Protein AF-A0A6V7LTW2-F1 (afdb_monomer_lite)

Sequence (70 aa):
ITNHQNIEIGLGIHDITDRKSGYIVPIDRAILHEQFKSDFLHDVNDIALLKLKQPVKYSQNVQPLCLPAR

Organism: NCBI:txid1563983

Radius of gyration: 15.09 Å; chains: 1; bounding box: 35×23×37 Å

Structure (mmCIF, N/CA/C/O backbone):
data_AF-A0A6V7LTW2-F1
#
_entry.id   AF-A0A6V7LTW2-F1
#
loop_
_atom_site.group_PDB
_atom_site.id
_atom_site.type_symbol
_atom_site.label_atom_id
_atom_site.label_alt_id
_atom_site.label_comp_id
_atom_site.label_asym_id
_atom_site.label_entity_id
_atom_site.label_seq_id
_atom_site.pdbx_PDB_ins_code
_atom_site.Cartn_x
_atom_site.Cartn_y
_atom_site.Cartn_z
_atom_site.occupancy
_atom_site.B_iso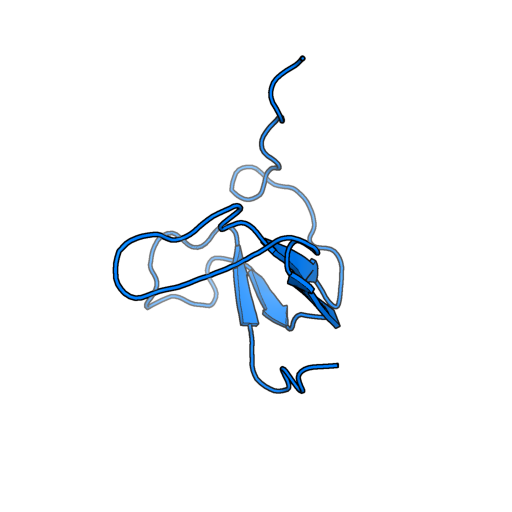_or_equiv
_atom_site.auth_seq_id
_atom_site.auth_comp_id
_atom_site.auth_asym_id
_atom_site.auth_atom_id
_atom_site.pdbx_PDB_model_num
ATOM 1 N N . ILE A 1 1 ? 14.154 -11.241 -5.141 1.00 47.12 1 ILE A N 1
ATOM 2 C CA . ILE A 1 1 ? 13.111 -11.041 -4.106 1.00 47.12 1 ILE A CA 1
ATOM 3 C C . ILE A 1 1 ? 13.639 -9.967 -3.169 1.00 47.12 1 ILE A C 1
ATOM 5 O O . ILE A 1 1 ? 14.515 -10.248 -2.363 1.00 47.12 1 ILE A O 1
ATOM 9 N N . THR A 1 2 ? 13.239 -8.717 -3.373 1.00 50.25 2 THR A N 1
ATOM 10 C CA . THR A 1 2 ? 13.652 -7.591 -2.527 1.00 50.25 2 THR A CA 1
ATOM 11 C C . THR A 1 2 ? 13.073 -7.774 -1.122 1.00 50.25 2 THR A C 1
ATOM 13 O O . THR A 1 2 ? 11.892 -8.067 -0.950 1.00 50.25 2 THR A O 1
ATOM 16 N N . ASN A 1 3 ? 13.934 -7.701 -0.107 1.00 52.47 3 ASN A N 1
ATOM 17 C CA . ASN A 1 3 ? 13.587 -7.958 1.288 1.00 52.47 3 ASN A CA 1
ATOM 18 C C . ASN A 1 3 ? 12.891 -6.721 1.889 1.00 52.47 3 ASN A C 1
ATOM 20 O O . ASN A 1 3 ? 13.553 -5.810 2.375 1.00 52.47 3 ASN A O 1
ATOM 24 N N . HIS A 1 4 ? 11.560 -6.655 1.819 1.00 62.25 4 HIS A N 1
ATOM 25 C CA . HIS A 1 4 ? 10.76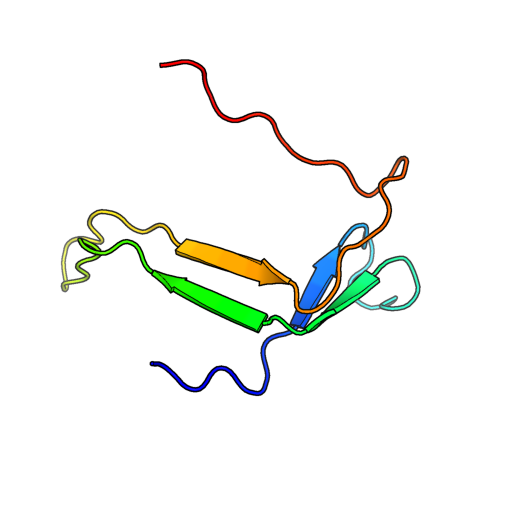1 -5.498 2.255 1.00 62.25 4 HIS A CA 1
ATOM 26 C C . HIS A 1 4 ? 10.312 -5.590 3.724 1.00 62.25 4 HIS A C 1
ATOM 28 O O . HIS A 1 4 ? 9.139 -5.380 4.022 1.00 62.25 4 HIS A O 1
ATOM 34 N N . GLN A 1 5 ? 11.214 -5.927 4.652 1.00 59.84 5 GLN A N 1
ATOM 35 C CA . GLN A 1 5 ? 10.821 -6.312 6.022 1.00 59.84 5 GLN A CA 1
ATOM 36 C C . GLN A 1 5 ? 10.083 -5.227 6.825 1.00 59.84 5 GLN A C 1
ATOM 38 O O . GLN A 1 5 ? 9.447 -5.571 7.813 1.00 59.84 5 GLN A O 1
ATOM 43 N N . ASN A 1 6 ? 10.090 -3.960 6.388 1.00 76.44 6 ASN A N 1
ATOM 44 C CA . ASN A 1 6 ? 9.556 -2.835 7.163 1.00 76.44 6 ASN A CA 1
ATOM 45 C C . ASN A 1 6 ? 8.602 -1.912 6.374 1.00 76.44 6 ASN A C 1
ATOM 47 O O . ASN A 1 6 ? 8.609 -0.704 6.599 1.00 76.44 6 ASN A O 1
ATOM 51 N N . ILE A 1 7 ? 7.805 -2.430 5.430 1.00 91.44 7 ILE A N 1
ATOM 52 C CA . ILE A 1 7 ? 6.755 -1.620 4.777 1.00 91.44 7 ILE A CA 1
ATOM 53 C C . ILE A 1 7 ? 5.396 -1.888 5.433 1.00 91.44 7 ILE A C 1
ATOM 55 O O . ILE A 1 7 ? 4.915 -3.024 5.459 1.00 91.44 7 ILE A O 1
ATOM 59 N N . GLU A 1 8 ? 4.760 -0.814 5.900 1.00 92.75 8 GLU A N 1
ATOM 60 C CA . GLU A 1 8 ? 3.391 -0.793 6.416 1.00 92.75 8 GLU A CA 1
ATOM 61 C C . GLU A 1 8 ? 2.521 0.157 5.590 1.00 92.75 8 GLU A C 1
ATOM 63 O O . GLU A 1 8 ? 2.986 1.199 5.131 1.00 92.75 8 GLU A O 1
ATOM 68 N N . ILE A 1 9 ? 1.244 -0.188 5.437 1.00 94.94 9 ILE A N 1
ATOM 69 C CA . ILE A 1 9 ? 0.253 0.597 4.701 1.00 94.94 9 ILE A CA 1
ATOM 70 C C . ILE A 1 9 ? -0.812 1.102 5.667 1.00 94.94 9 ILE A C 1
ATOM 72 O O . ILE A 1 9 ? -1.379 0.325 6.438 1.00 94.94 9 ILE A O 1
ATOM 76 N N . GLY A 1 10 ? -1.080 2.406 5.599 1.00 96.06 10 GLY A N 1
ATOM 77 C CA . GLY A 1 10 ? -2.205 3.056 6.263 1.00 96.06 10 GLY A CA 1
ATOM 78 C C . GLY A 1 10 ? -3.443 3.058 5.369 1.00 96.06 10 GLY A C 1
ATOM 79 O O . GLY A 1 10 ? -3.362 3.502 4.227 1.00 96.06 10 GLY A O 1
ATOM 80 N N . LEU A 1 11 ? -4.586 2.579 5.865 1.00 96.81 11 LEU A N 1
ATOM 81 C CA . LEU A 1 11 ? -5.859 2.572 5.130 1.00 96.81 11 LEU A CA 1
ATOM 82 C C . LEU A 1 11 ? -6.970 3.194 5.977 1.00 96.81 11 LEU A C 1
ATOM 84 O O . LEU A 1 11 ? -7.118 2.856 7.152 1.00 96.81 11 LEU A O 1
ATOM 88 N N . GLY A 1 12 ? -7.768 4.074 5.367 1.00 96.38 12 GLY A N 1
ATOM 89 C CA . GLY A 1 12 ? -8.871 4.772 6.039 1.00 96.38 12 GLY A CA 1
ATOM 90 C C . GLY A 1 12 ? -8.434 5.809 7.078 1.00 96.38 12 GLY A C 1
ATOM 91 O O . GLY A 1 12 ? -9.234 6.171 7.933 1.00 96.38 12 GLY A O 1
ATOM 92 N N . ILE A 1 13 ? -7.179 6.263 7.015 1.00 96.69 13 ILE A N 1
ATOM 93 C CA . ILE A 1 13 ? -6.600 7.270 7.912 1.00 96.69 13 ILE A CA 1
ATOM 94 C C . ILE A 1 13 ? -6.732 8.644 7.255 1.00 96.69 13 ILE A C 1
ATOM 96 O O . ILE A 1 13 ? -6.270 8.833 6.131 1.00 96.69 13 ILE A O 1
ATOM 100 N N . HIS A 1 14 ? -7.346 9.593 7.960 1.00 96.38 14 HIS A N 1
ATOM 101 C CA . HIS A 1 14 ? -7.455 10.984 7.508 1.00 96.38 14 HIS A CA 1
ATOM 102 C C . HIS A 1 14 ? -6.375 11.878 8.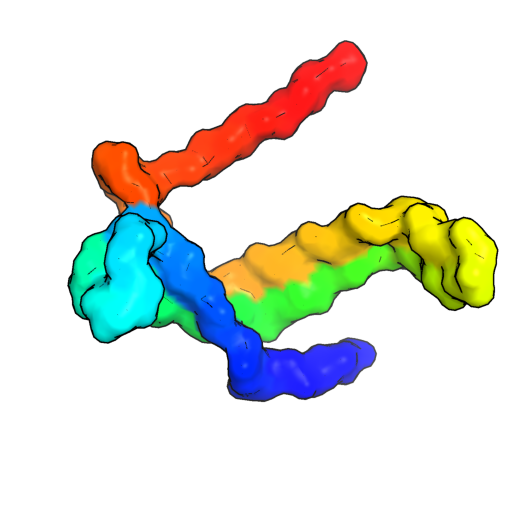133 1.00 96.38 14 HIS A C 1
ATOM 104 O O . HIS A 1 14 ? -5.757 12.676 7.433 1.00 96.38 14 HIS A O 1
ATOM 110 N N . ASP A 1 15 ? -6.111 11.700 9.431 1.00 96.19 15 ASP A N 1
ATOM 111 C CA . ASP A 1 15 ? -5.032 12.367 10.159 1.00 96.19 15 ASP A CA 1
ATOM 112 C C . ASP A 1 15 ? -3.865 11.392 10.358 1.00 96.19 15 ASP A C 1
ATOM 114 O O . ASP A 1 15 ? -3.980 10.398 11.074 1.00 96.19 15 ASP A O 1
ATOM 118 N N . ILE A 1 16 ? -2.725 11.675 9.724 1.00 93.44 16 ILE A N 1
ATOM 119 C CA . ILE A 1 16 ? -1.533 10.817 9.788 1.00 93.44 16 ILE A CA 1
ATOM 120 C C . ILE A 1 16 ? -0.935 10.721 11.200 1.00 93.44 16 ILE A C 1
ATOM 122 O O . ILE A 1 16 ? -0.221 9.761 11.504 1.00 93.44 16 ILE A O 1
ATOM 126 N N . THR A 1 17 ? -1.222 11.695 12.067 1.00 95.81 17 THR A N 1
ATOM 127 C CA . THR A 1 17 ? -0.774 11.685 13.462 1.00 95.81 17 THR A CA 1
ATOM 128 C C . THR A 1 17 ? -1.622 10.742 14.320 1.00 95.81 17 THR A C 1
ATOM 130 O O . THR A 1 17 ? -1.096 10.116 15.243 1.00 95.81 17 THR A O 1
ATOM 133 N N . ASP A 1 18 ? -2.891 10.527 13.954 1.00 95.69 18 ASP A N 1
ATOM 134 C CA . ASP A 1 18 ? -3.779 9.551 14.583 1.00 95.69 18 ASP A CA 1
ATOM 135 C C . ASP A 1 18 ? -3.800 8.218 13.821 1.00 95.69 18 ASP A C 1
ATOM 137 O O . ASP A 1 18 ? -4.748 7.849 13.121 1.00 95.69 18 ASP A O 1
ATOM 141 N N . ARG A 1 19 ? -2.746 7.424 14.023 1.00 91.88 19 ARG A N 1
ATOM 142 C CA . ARG A 1 19 ? -2.608 6.081 13.432 1.00 91.88 19 ARG A CA 1
ATOM 143 C C . ARG A 1 19 ? -3.661 5.071 13.911 1.00 91.88 19 ARG A C 1
ATOM 145 O O . ARG A 1 19 ? -3.722 3.976 13.358 1.00 91.88 19 ARG A O 1
ATOM 152 N N . LYS A 1 20 ? -4.461 5.393 14.937 1.00 92.62 20 LYS A N 1
ATOM 153 C CA . LYS A 1 20 ? -5.531 4.518 15.447 1.00 92.62 20 LYS A CA 1
ATOM 154 C C . LYS A 1 20 ? -6.859 4.731 14.718 1.00 92.62 20 LYS A C 1
ATOM 156 O O . LYS A 1 20 ? -7.743 3.889 14.847 1.00 92.62 20 LYS A O 1
ATOM 161 N N . SER A 1 21 ? -6.986 5.813 13.947 1.00 93.81 21 SER A N 1
ATOM 162 C CA . SER A 1 21 ? -8.197 6.149 13.185 1.00 93.81 21 SER A CA 1
ATOM 163 C C . SER A 1 21 ? -8.509 5.183 12.031 1.00 93.81 21 SER A C 1
ATOM 165 O O . SER A 1 21 ? -9.623 5.192 11.507 1.00 93.81 21 SER A O 1
ATOM 167 N N . GLY A 1 22 ? -7.562 4.319 11.649 1.00 94.94 22 GLY A N 1
ATOM 168 C CA . GLY A 1 22 ? -7.711 3.367 10.551 1.00 94.94 22 GLY A CA 1
ATOM 169 C C . GLY A 1 22 ? -6.877 2.100 10.736 1.00 94.94 22 GLY A C 1
ATOM 170 O O . GLY A 1 22 ? -6.549 1.700 11.853 1.00 94.94 22 GLY A O 1
ATOM 171 N N . TYR A 1 23 ? -6.537 1.445 9.627 1.00 96.12 23 TYR A N 1
ATOM 172 C CA . TYR A 1 23 ? -5.688 0.255 9.635 1.00 96.12 23 TYR A CA 1
ATOM 173 C C . TYR A 1 23 ? -4.234 0.631 9.381 1.00 96.12 23 TYR A C 1
ATOM 175 O O . TYR A 1 23 ? -3.948 1.345 8.425 1.00 96.12 23 TYR A O 1
ATOM 183 N N . ILE A 1 24 ? -3.326 0.059 10.168 1.00 95.44 24 ILE A N 1
ATOM 184 C CA . ILE A 1 24 ? -1.904 -0.053 9.837 1.00 95.44 24 ILE A CA 1
ATOM 185 C C . ILE A 1 24 ? -1.625 -1.535 9.605 1.00 95.44 24 ILE A C 1
ATOM 187 O O . ILE A 1 24 ? -1.805 -2.351 10.511 1.00 95.44 24 ILE A O 1
ATOM 191 N N . VAL A 1 25 ? -1.238 -1.898 8.384 1.00 95.06 25 VAL A N 1
ATOM 192 C CA . VAL A 1 25 ? -1.034 -3.299 7.997 1.00 95.06 25 VAL A CA 1
ATOM 193 C C . VAL A 1 25 ? 0.313 -3.499 7.307 1.00 95.06 25 VAL A C 1
ATOM 195 O O . VAL A 1 25 ? 0.626 -2.773 6.364 1.00 95.06 25 VAL A O 1
ATOM 198 N N . PRO A 1 26 ? 1.114 -4.498 7.716 1.00 95.12 26 PRO A N 1
ATOM 199 C CA . PRO A 1 26 ? 2.321 -4.853 6.985 1.00 95.12 26 PRO A CA 1
ATOM 200 C C . PRO A 1 26 ? 1.970 -5.479 5.631 1.00 95.12 26 PRO A C 1
ATOM 202 O O . PRO A 1 26 ? 0.885 -6.047 5.445 1.00 95.12 26 PRO A O 1
ATOM 205 N N . ILE A 1 27 ? 2.912 -5.429 4.692 1.00 95.25 27 ILE A N 1
ATOM 206 C CA . ILE A 1 27 ? 2.783 -6.127 3.407 1.00 95.25 27 ILE A CA 1
ATOM 207 C C . ILE A 1 27 ? 3.320 -7.567 3.491 1.00 95.25 27 ILE A C 1
ATOM 209 O O . ILE A 1 27 ? 4.239 -7.865 4.249 1.00 95.25 27 ILE A O 1
ATOM 213 N N . ASP A 1 28 ? 2.730 -8.465 2.704 1.00 94.12 28 ASP A N 1
ATOM 214 C CA . ASP A 1 28 ? 3.253 -9.803 2.399 1.00 94.12 28 ASP A CA 1
ATOM 215 C C . ASP A 1 28 ? 4.440 -9.681 1.432 1.00 94.12 28 ASP A C 1
ATOM 217 O O . ASP A 1 28 ? 5.519 -10.223 1.654 1.00 94.12 28 ASP A O 1
ATOM 221 N N . ARG A 1 29 ? 4.241 -8.917 0.348 1.00 93.81 29 ARG A N 1
ATOM 222 C CA . ARG A 1 29 ? 5.249 -8.663 -0.687 1.00 93.81 29 ARG A CA 1
ATOM 223 C C . ARG A 1 29 ? 4.884 -7.477 -1.572 1.00 93.81 29 ARG A C 1
ATOM 225 O O . ARG A 1 29 ? 3.703 -7.177 -1.762 1.00 93.81 29 ARG A O 1
ATOM 232 N N . ALA A 1 30 ? 5.911 -6.876 -2.163 1.00 94.06 30 ALA A N 1
ATOM 233 C CA . ALA A 1 30 ? 5.788 -5.940 -3.272 1.00 94.06 30 ALA A CA 1
ATOM 234 C C . ALA A 1 30 ? 6.007 -6.668 -4.606 1.00 94.06 30 ALA A C 1
ATOM 236 O O . ALA A 1 30 ? 6.841 -7.572 -4.699 1.00 94.06 30 ALA A O 1
ATOM 237 N N . ILE A 1 31 ? 5.243 -6.284 -5.624 1.00 95.25 31 ILE A N 1
ATOM 238 C CA . ILE A 1 31 ? 5.279 -6.848 -6.974 1.00 95.25 31 ILE A CA 1
ATOM 239 C C . ILE A 1 31 ? 5.509 -5.680 -7.930 1.00 95.25 31 ILE A C 1
ATOM 241 O O . ILE A 1 31 ? 4.597 -4.894 -8.179 1.00 95.25 31 ILE A O 1
ATOM 245 N N . LEU A 1 32 ? 6.739 -5.545 -8.420 1.00 95.75 32 LEU A N 1
ATOM 246 C CA . LEU A 1 32 ? 7.087 -4.548 -9.431 1.00 95.75 32 LEU A CA 1
ATOM 247 C C . LEU A 1 32 ? 6.579 -5.004 -10.799 1.00 95.75 32 LEU A C 1
ATOM 249 O O . LEU A 1 32 ? 6.565 -6.206 -11.077 1.00 95.75 32 LEU A O 1
ATOM 253 N N . HIS A 1 33 ? 6.191 -4.060 -11.657 1.00 97.19 33 HIS A N 1
ATOM 254 C CA . HIS A 1 33 ? 5.905 -4.381 -13.049 1.00 97.19 33 HIS A CA 1
ATOM 255 C C . HIS A 1 33 ? 7.140 -5.020 -13.704 1.00 97.19 33 HIS A C 1
ATOM 257 O O . HIS A 1 33 ? 8.243 -4.483 -13.620 1.00 97.19 33 HIS A O 1
ATOM 263 N N . GLU A 1 34 ? 6.970 -6.162 -14.374 1.00 96.75 34 GLU A N 1
ATOM 264 C CA . GLU A 1 34 ? 8.089 -6.957 -14.916 1.00 96.75 34 GLU A CA 1
ATOM 265 C C . GLU A 1 34 ? 8.932 -6.191 -15.945 1.00 96.75 34 GLU A C 1
ATOM 267 O O . GLU A 1 34 ? 10.114 -6.468 -16.131 1.00 96.75 34 GLU A O 1
ATOM 272 N N . GLN A 1 35 ? 8.319 -5.210 -16.607 1.00 96.94 35 GLN A N 1
ATOM 273 C CA . GLN A 1 35 ? 8.960 -4.343 -17.594 1.00 96.94 35 GLN A CA 1
ATOM 274 C C . GLN A 1 35 ? 9.236 -2.929 -17.067 1.00 96.94 35 GLN A C 1
ATOM 276 O O . GLN A 1 35 ? 9.414 -2.016 -17.875 1.00 96.94 35 GLN A O 1
ATOM 281 N N . PHE A 1 36 ? 9.214 -2.724 -15.746 1.00 96.56 36 PHE A N 1
ATOM 282 C CA . PHE A 1 36 ? 9.638 -1.457 -15.155 1.00 96.56 36 PHE A CA 1
ATOM 283 C C . PHE A 1 36 ? 11.090 -1.157 -15.540 1.00 96.56 36 PHE A C 1
ATOM 285 O O . PHE A 1 36 ? 11.970 -2.013 -15.405 1.00 96.56 36 PHE A O 1
ATOM 292 N N . LYS A 1 37 ? 11.336 0.059 -16.027 1.00 95.06 37 LYS A N 1
ATOM 293 C CA . LYS A 1 37 ? 12.675 0.578 -16.313 1.00 95.06 37 LYS A CA 1
ATOM 294 C C . LYS A 1 37 ? 12.728 2.039 -15.902 1.00 95.06 37 LYS A C 1
ATOM 296 O O . LYS A 1 37 ? 11.864 2.805 -16.307 1.00 95.06 37 LYS A O 1
ATOM 301 N N . SER A 1 38 ? 13.758 2.399 -15.153 1.00 94.75 38 SER A N 1
ATOM 302 C CA . SER A 1 38 ? 14.046 3.776 -14.765 1.00 94.75 38 SER A CA 1
ATOM 303 C C . SER A 1 38 ? 15.436 4.131 -15.276 1.00 94.75 38 SER A C 1
ATOM 305 O O . SER A 1 38 ? 16.395 3.384 -15.051 1.00 94.75 38 SER A O 1
ATOM 307 N N . ASP A 1 39 ? 15.527 5.225 -16.019 1.00 91.88 39 ASP A N 1
ATOM 308 C CA . ASP A 1 39 ? 16.781 5.840 -16.437 1.00 91.88 39 ASP A CA 1
ATOM 309 C C . ASP A 1 39 ? 16.783 7.341 -16.100 1.00 91.88 39 ASP A C 1
ATOM 311 O O . ASP A 1 39 ? 15.902 7.840 -15.407 1.00 91.88 39 ASP A O 1
ATOM 315 N N . PHE A 1 40 ? 17.812 8.076 -16.528 1.00 91.06 40 PHE A N 1
ATOM 316 C CA . PHE A 1 40 ? 17.935 9.498 -16.189 1.00 91.06 40 PHE A CA 1
ATOM 317 C C . PHE A 1 40 ? 16.819 10.375 -16.790 1.00 91.06 40 PHE A C 1
ATOM 319 O O . PHE A 1 40 ? 16.582 11.479 -16.305 1.00 91.06 40 PHE A O 1
ATOM 326 N N . LEU A 1 41 ? 16.169 9.924 -17.864 1.00 90.31 41 LEU A N 1
ATOM 327 C CA . LEU A 1 41 ? 15.193 10.705 -18.619 1.00 90.31 41 LEU A CA 1
ATOM 328 C C . LEU A 1 41 ? 13.759 10.206 -18.419 1.00 90.31 41 LEU A C 1
ATOM 330 O O . LEU A 1 41 ? 12.828 11.008 -18.531 1.00 90.31 41 LEU A O 1
ATOM 334 N N . HIS A 1 42 ? 13.566 8.909 -18.162 1.00 91.25 42 HIS A N 1
ATOM 335 C CA . HIS A 1 42 ? 12.256 8.269 -18.199 1.00 91.25 42 HIS A CA 1
ATOM 336 C C . HIS A 1 42 ? 12.080 7.152 -17.165 1.00 91.25 42 HIS A C 1
ATOM 338 O O . HIS A 1 42 ? 12.956 6.311 -16.966 1.00 91.25 42 HIS A O 1
ATOM 344 N N . ASP A 1 43 ? 10.856 7.072 -16.639 1.00 94.94 43 ASP A N 1
ATOM 345 C CA . ASP A 1 43 ? 10.345 5.942 -15.868 1.00 94.94 43 ASP A CA 1
ATOM 346 C C . ASP A 1 43 ? 9.248 5.237 -16.680 1.00 94.94 43 ASP A C 1
ATOM 348 O O . ASP A 1 43 ? 8.122 5.716 -16.835 1.00 94.94 43 ASP A O 1
ATOM 352 N N . VAL A 1 44 ? 9.597 4.100 -17.277 1.00 96.81 44 VAL A N 1
ATOM 353 C CA . VAL A 1 44 ? 8.717 3.310 -18.142 1.00 96.81 44 VAL A CA 1
ATOM 354 C C . VAL A 1 44 ? 8.057 2.208 -17.322 1.00 96.81 44 VAL A C 1
ATOM 356 O O . VAL A 1 44 ? 8.737 1.444 -16.637 1.00 96.81 44 VAL A O 1
ATOM 359 N N . ASN A 1 45 ? 6.732 2.077 -17.453 1.00 96.38 45 ASN A N 1
ATOM 360 C CA . ASN A 1 45 ? 5.910 1.137 -16.683 1.00 96.38 45 ASN A CA 1
ATOM 361 C C . ASN A 1 45 ? 6.072 1.308 -15.162 1.00 96.38 45 ASN A C 1
ATOM 363 O O . ASN A 1 45 ? 6.191 0.317 -14.437 1.00 96.38 45 ASN A O 1
ATOM 367 N N . ASP A 1 46 ? 6.101 2.559 -14.695 1.00 95.44 46 ASP A N 1
ATOM 368 C CA . ASP A 1 46 ? 6.193 2.902 -13.274 1.00 95.44 46 ASP A CA 1
ATOM 369 C C . ASP A 1 46 ? 4.884 2.585 -12.536 1.00 95.44 46 ASP A C 1
ATOM 371 O O . ASP A 1 46 ? 4.001 3.420 -12.339 1.00 95.44 46 ASP A O 1
ATOM 375 N N . ILE A 1 47 ? 4.719 1.303 -12.211 1.00 96.25 47 ILE A N 1
ATOM 376 C CA . ILE A 1 47 ? 3.595 0.776 -11.449 1.00 96.25 47 ILE A CA 1
ATOM 377 C C . ILE A 1 47 ? 4.030 -0.457 -10.653 1.00 96.25 47 ILE A C 1
ATOM 379 O O . ILE A 1 47 ? 4.840 -1.277 -11.093 1.00 96.25 47 ILE A O 1
ATOM 383 N N . ALA A 1 48 ? 3.455 -0.614 -9.464 1.00 95.56 48 ALA A N 1
ATOM 384 C CA . ALA A 1 48 ? 3.664 -1.775 -8.613 1.00 95.56 48 ALA A CA 1
ATOM 385 C C . ALA A 1 48 ? 2.388 -2.124 -7.840 1.00 95.56 48 ALA A C 1
ATOM 387 O O . ALA A 1 48 ? 1.518 -1.281 -7.619 1.00 95.56 48 ALA A O 1
ATOM 388 N N . LEU A 1 49 ? 2.296 -3.375 -7.392 1.00 96.56 49 LEU A N 1
ATOM 389 C CA . LEU A 1 49 ? 1.246 -3.847 -6.497 1.00 96.56 49 LEU A CA 1
ATOM 390 C C . LEU A 1 49 ? 1.841 -4.228 -5.144 1.00 96.56 49 LEU A C 1
ATOM 392 O O . LEU A 1 49 ? 2.860 -4.915 -5.063 1.00 96.56 49 LEU A O 1
ATOM 396 N N . LEU A 1 50 ? 1.163 -3.833 -4.070 1.00 95.69 50 LEU A N 1
ATOM 397 C CA . LEU A 1 50 ? 1.497 -4.238 -2.709 1.00 95.69 50 LEU A CA 1
ATOM 398 C C . LEU A 1 50 ? 0.426 -5.196 -2.204 1.00 95.69 50 LEU A C 1
ATOM 400 O O . LEU A 1 50 ? -0.741 -4.829 -2.061 1.00 95.69 50 LEU A O 1
ATOM 404 N N . LYS A 1 51 ? 0.816 -6.439 -1.922 1.00 95.75 51 LYS A N 1
ATOM 405 C CA . LYS A 1 51 ? -0.089 -7.409 -1.309 1.00 95.75 51 LYS A CA 1
ATOM 406 C C . LYS A 1 51 ? -0.032 -7.244 0.204 1.00 95.75 51 LYS A C 1
ATOM 408 O O . LYS A 1 51 ? 1.027 -7.427 0.795 1.00 95.75 51 LYS A O 1
ATOM 413 N N . LEU A 1 52 ? -1.165 -6.945 0.834 1.00 96.06 52 LEU A N 1
ATOM 414 C CA . LEU A 1 52 ? -1.269 -6.866 2.294 1.00 96.06 52 LEU A CA 1
ATOM 415 C C . LEU A 1 52 ? -1.034 -8.244 2.934 1.00 96.06 52 LEU A C 1
ATOM 417 O O . LEU A 1 52 ? -1.479 -9.259 2.395 1.00 96.06 52 LEU A O 1
ATOM 421 N N . LYS A 1 53 ? -0.372 -8.283 4.100 1.00 95.75 53 LYS A N 1
ATOM 422 C CA . LYS A 1 53 ? -0.128 -9.529 4.855 1.00 95.75 53 LYS A CA 1
ATOM 423 C C . LYS A 1 53 ? -1.417 -10.164 5.368 1.00 95.75 53 LYS A C 1
ATOM 425 O O . LYS A 1 53 ? -1.505 -11.380 5.499 1.00 95.75 53 LYS A O 1
ATOM 430 N N . GLN A 1 54 ? -2.413 -9.331 5.645 1.00 95.25 54 GLN A N 1
ATOM 431 C CA . GLN A 1 54 ? -3.725 -9.734 6.125 1.00 95.25 54 GLN A CA 1
ATOM 432 C C . GLN A 1 54 ? -4.802 -8.824 5.516 1.00 95.25 54 GLN A C 1
ATOM 434 O O . GLN A 1 54 ? -4.554 -7.626 5.345 1.00 95.25 54 GLN A O 1
ATOM 439 N N . PRO A 1 55 ? -5.972 -9.375 5.141 1.00 95.81 55 PRO A N 1
ATOM 440 C CA . PRO A 1 55 ? -7.046 -8.591 4.546 1.00 95.81 55 PRO A CA 1
ATOM 441 C C . PRO A 1 55 ? -7.621 -7.595 5.559 1.00 95.81 55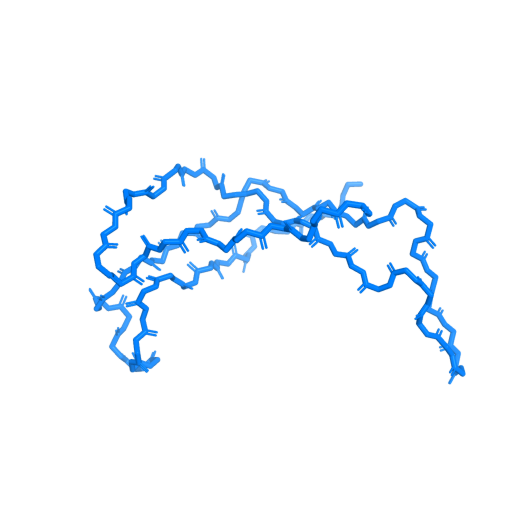 PRO A C 1
ATOM 443 O O . PRO A 1 55 ? -7.722 -7.889 6.750 1.00 95.81 55 PRO A O 1
ATOM 446 N N . VAL A 1 56 ? -8.047 -6.431 5.069 1.00 96.31 56 VAL A N 1
ATOM 447 C CA . VAL A 1 56 ? -8.791 -5.436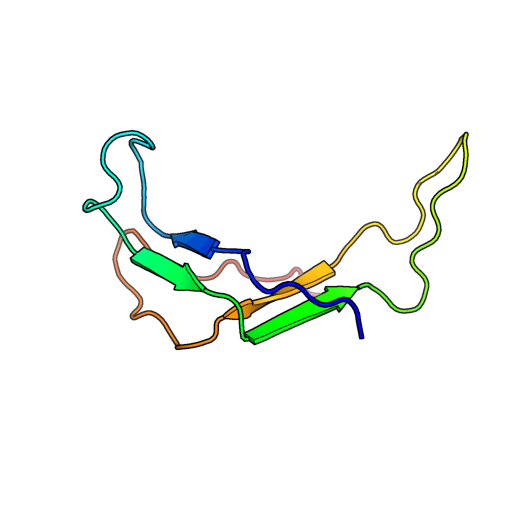 5.854 1.00 96.31 56 VAL A CA 1
ATOM 448 C C . VAL A 1 56 ? -10.282 -5.535 5.557 1.00 96.31 56 VAL A C 1
ATOM 450 O O . VAL A 1 56 ? -10.681 -5.924 4.459 1.00 96.31 56 VAL A O 1
ATOM 453 N N . LYS A 1 57 ? -11.122 -5.183 6.533 1.00 96.69 57 LYS A N 1
ATOM 454 C CA . LYS A 1 57 ? -12.574 -5.136 6.325 1.00 96.69 57 LYS A CA 1
ATOM 455 C C . LYS A 1 57 ? -12.952 -3.828 5.636 1.00 96.69 57 LYS A C 1
ATOM 457 O O . LYS A 1 57 ? -12.500 -2.764 6.060 1.00 96.69 57 LYS A O 1
ATOM 462 N N . TYR A 1 58 ? -13.808 -3.914 4.621 1.00 97.12 58 TYR A N 1
ATOM 463 C CA . TYR A 1 58 ? -14.387 -2.731 3.989 1.00 97.12 58 TYR A CA 1
ATOM 464 C C . TYR A 1 58 ? -15.296 -1.972 4.955 1.00 97.12 58 TYR A C 1
ATOM 466 O O . TYR A 1 58 ? -15.943 -2.559 5.825 1.00 97.12 58 TYR A O 1
ATOM 474 N N . SER A 1 59 ? -15.323 -0.654 4.801 1.00 96.06 59 SER A N 1
ATOM 475 C CA . SER A 1 59 ? -16.110 0.270 5.614 1.00 96.06 59 SER A CA 1
ATOM 476 C C . SER A 1 59 ? -16.464 1.517 4.800 1.00 96.06 59 SER A C 1
ATOM 478 O O . SER A 1 59 ? -16.187 1.590 3.605 1.00 96.06 59 SER A O 1
ATOM 480 N N . GLN A 1 60 ? -17.067 2.524 5.432 1.00 96.50 60 GLN A N 1
ATOM 481 C CA . GLN A 1 60 ? -17.258 3.831 4.790 1.00 96.50 60 GLN A CA 1
ATOM 482 C C . GLN A 1 60 ? -15.924 4.514 4.440 1.00 96.50 60 GLN A C 1
ATOM 484 O O . GLN A 1 60 ? -15.858 5.227 3.447 1.00 96.50 60 GLN A O 1
ATOM 489 N N . ASN A 1 61 ? -14.857 4.238 5.200 1.00 96.12 61 ASN A N 1
ATOM 490 C CA . ASN A 1 61 ? -13.548 4.882 5.038 1.00 96.12 61 ASN A CA 1
ATOM 491 C C . ASN A 1 61 ? -12.517 3.984 4.331 1.00 96.12 61 ASN A C 1
ATOM 493 O O . ASN A 1 61 ? -11.411 4.426 4.035 1.00 96.12 61 ASN A O 1
ATOM 497 N N . VAL A 1 62 ? -12.846 2.711 4.084 1.00 97.25 62 VAL A N 1
ATOM 498 C CA . VAL A 1 62 ? -11.964 1.739 3.423 1.00 97.25 62 VAL A CA 1
ATOM 499 C C . VAL A 1 62 ? -12.747 1.026 2.332 1.00 97.25 62 VAL A C 1
ATOM 501 O O . VAL A 1 62 ? -13.537 0.126 2.620 1.00 97.25 62 VAL A O 1
ATOM 504 N N . GLN A 1 63 ? -12.517 1.421 1.081 1.00 97.00 63 GLN A N 1
ATOM 505 C CA . GLN A 1 63 ? -13.161 0.841 -0.098 1.00 97.00 63 GLN A CA 1
ATOM 506 C C . GLN A 1 63 ? -12.157 0.706 -1.248 1.00 97.00 63 GLN A C 1
ATOM 508 O O . GLN A 1 63 ? -11.225 1.509 -1.338 1.00 97.00 63 GLN A O 1
ATOM 513 N N . PRO A 1 64 ? -12.308 -0.307 -2.117 1.00 96.75 64 PRO A N 1
ATOM 514 C CA . PRO A 1 64 ? -11.491 -0.426 -3.316 1.00 96.75 64 PRO A CA 1
ATOM 515 C C . PRO A 1 64 ? -11.903 0.612 -4.369 1.00 96.75 64 PRO A C 1
ATOM 517 O O . PRO A 1 64 ? -13.059 1.032 -4.424 1.00 96.75 64 PRO A O 1
ATOM 520 N N . LEU A 1 65 ? -10.966 0.969 -5.248 1.00 95.00 65 LEU A N 1
ATOM 521 C CA . LEU A 1 65 ? -11.256 1.731 -6.461 1.00 95.00 65 LEU A CA 1
ATOM 522 C C . LEU A 1 65 ? -11.457 0.772 -7.641 1.00 9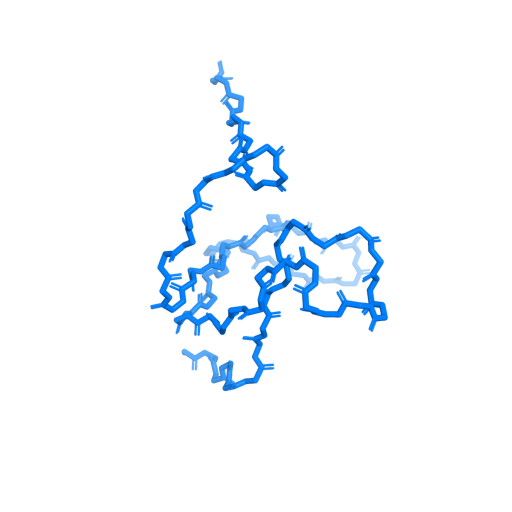5.00 65 LEU A C 1
ATOM 524 O O . LEU A 1 65 ? -10.795 -0.265 -7.729 1.00 95.00 65 LEU A O 1
ATOM 528 N N . CYS A 1 66 ? -12.352 1.124 -8.562 1.00 96.06 66 CYS A N 1
ATOM 529 C CA . CYS A 1 66 ? -12.497 0.403 -9.822 1.00 96.06 66 CYS A CA 1
ATOM 530 C C . CYS A 1 66 ? -11.287 0.653 -10.730 1.00 96.06 66 CYS A C 1
ATOM 532 O O . CYS A 1 66 ? -10.765 1.765 -10.794 1.00 96.06 66 CYS A O 1
ATOM 534 N N . LEU A 1 67 ? -10.888 -0.366 -11.487 1.00 95.19 67 LEU A N 1
ATOM 535 C CA . LEU A 1 67 ? -9.973 -0.189 -12.612 1.00 95.19 67 LEU A CA 1
ATOM 536 C C . LEU A 1 67 ? -10.772 0.176 -13.872 1.00 95.19 67 LEU A C 1
ATOM 538 O O . LEU A 1 67 ? -11.915 -0.276 -14.007 1.00 95.19 67 LEU A O 1
ATOM 542 N N . PRO A 1 68 ? -10.206 0.978 -14.791 1.00 95.19 68 PRO A N 1
ATOM 543 C CA . PRO A 1 68 ? -10.867 1.295 -16.048 1.00 95.19 68 PRO A CA 1
ATOM 544 C C . PRO A 1 68 ? -11.175 0.019 -16.842 1.00 95.19 68 PRO A C 1
ATOM 546 O O . PRO A 1 68 ? -10.365 -0.911 -16.901 1.00 95.19 68 PRO A O 1
ATOM 549 N N . ALA A 1 69 ? -12.359 -0.010 -17.457 1.00 88.88 69 ALA A N 1
ATOM 550 C CA . ALA A 1 69 ? -12.640 -0.960 -18.523 1.00 88.88 69 ALA A CA 1
ATOM 551 C C . ALA A 1 69 ? -11.737 -0.626 -19.722 1.00 88.88 69 ALA A C 1
ATOM 553 O O . ALA A 1 69 ? -11.377 0.534 -19.915 1.00 88.88 69 ALA A O 1
ATOM 554 N N . ARG A 1 70 ? -11.324 -1.658 -20.455 1.00 71.69 70 ARG A N 1
ATOM 555 C CA . ARG A 1 70 ? -10.385 -1.545 -21.579 1.00 71.69 70 ARG A CA 1
ATOM 556 C C . ARG A 1 70 ? -10.863 -0.593 -22.668 1.00 71.69 70 ARG A C 1
ATOM 558 O O . ARG A 1 70 ? -12.091 -0.553 -22.900 1.00 71.69 70 ARG A O 1
#

Secondary structure (DSSP, 8-state):
----TT-EEEES-SSTT-TTSSEEEEEEEEEE-TT-EE-SS-EET--EEEEESSPPPP-SS--PPPPPP-

pLDDT: mean 91.63, std 11.16, range [47.12, 97.25]

Foldseek 3Di:
DDDPPDDWDWFLDPDPVCSVNTDTFDFPDKAQDPPFDDDPPDTPRPDIDTHTPDDDDDDPSGDDDDDDDD

InterPro domains:
  IPR001254 Serine proteases, trypsin domain [PF00089] (4-69)
  IPR009003 Peptidase S1, PA clan [SSF50494] (3-69)
  IPR051487 Serine/Threonine Proteases with Immune and Developmental Roles [PTHR24256] (4-69)